Protein AF-A0A1V8M1Z9-F1 (afdb_monomer)

Secondary structure (DSSP, 8-state):
-HHHHHHHHHHHHHHHH-TTS---TTHHHHHHHHHHHHHHHHHHHHHHHHHHHHHHHHHHHHHHHHHHHHHHHHHHHHHHHHHHHHHHHHHHS--TT-GGGGSTTHHHHHHHHHHHHHHHHHHHHHHTT--

Foldseek 3Di:
DLVVLVVVLVVLVVVLVPPPDPDDPVVNVVSVVVSVVSVVVSVVVVVVVVVVVVVVVVVVVVVVVVVLLVVLVVVLVCVLVVVVVVLVVVVVDPDPDDPLVPDPCSVVVSVVVSVVSSVVSVVVCVVVPSD

Sequence (131 aa):
MRRYLTYQVQLFSELKDSTDYPIEKSLEHDIIDIYERLERASSLANLYSELATDLMDSYISLASHHLNNIMKILTVVTVIFVPLTFMAGIYGMNFEHMPELHYEYGYYFLISMMILLAVILLIIFRKVKWL

pLDDT: mean 81.27, std 12.89, range [52.06, 98.06]

Solvent-accessible surface area (backbone atoms only — not comparable to full-atom values): 7410 Å² total; per-residue (Å²): 110,59,70,61,39,51,53,52,40,51,53,48,50,50,59,70,69,53,84,85,62,95,69,55,83,72,56,57,55,56,52,51,55,51,46,56,49,43,46,51,52,36,52,51,45,47,50,52,53,50,52,54,48,53,50,50,54,50,50,53,49,52,51,51,52,52,49,53,51,53,51,43,55,53,47,54,52,47,67,49,48,51,62,50,48,50,52,52,49,61,72,66,47,93,64,94,82,51,82,57,73,77,40,97,55,37,69,60,51,50,53,51,50,50,52,50,51,47,52,52,51,52,53,50,41,50,71,70,61,74,91

Mean predicted aligned error: 10.89 Å

Organism: NCBI:txid1420851

Nearest PDB structures (foldseek):
  5jrw-assembly1_C  TM=7.826E-01  e=4.648E-06  Thermotoga maritima MSB8
  3jcf-assembly1_A  TM=8.022E-01  e=1.250E-05  Thermotoga maritima
  4ev6-assembly1_E  TM=8.153E-01  e=9.175E-06  Methanocaldococcus jannaschii DSM 2661

Radius of gyration: 36.09 Å; Cα contacts (8 Å, |Δi|>4): 31; chains: 1; bounding box: 74×28×97 Å

Structure (mmCIF, N/CA/C/O backbone):
data_AF-A0A1V8M1Z9-F1
#
_entry.id   AF-A0A1V8M1Z9-F1
#
loop_
_atom_site.group_PDB
_atom_site.id
_atom_site.type_symbol
_atom_site.label_atom_id
_atom_site.label_alt_id
_atom_site.label_comp_id
_atom_site.label_asym_id
_atom_site.label_entity_id
_atom_site.label_seq_id
_atom_site.pdbx_PDB_ins_code
_atom_site.Cartn_x
_atom_site.Cartn_y
_atom_site.Cartn_z
_atom_site.occupancy
_atom_site.B_iso_or_equiv
_atom_site.auth_seq_id
_atom_site.auth_comp_id
_atom_site.auth_asym_id
_atom_site.auth_atom_id
_atom_site.pdbx_PDB_model_num
ATOM 1 N N . MET A 1 1 ? -15.608 8.718 25.428 1.00 64.81 1 MET A N 1
ATOM 2 C CA . MET A 1 1 ? -16.908 8.109 25.792 1.00 64.81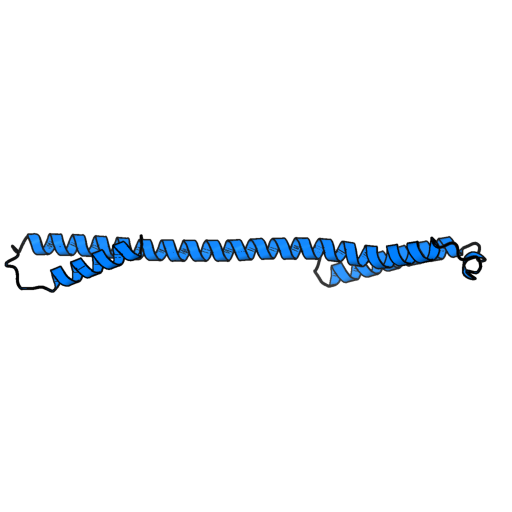 1 MET A CA 1
ATOM 3 C C . MET A 1 1 ? -16.732 6.838 26.619 1.00 64.81 1 MET A C 1
ATOM 5 O O . MET A 1 1 ? -17.128 6.867 27.773 1.00 64.81 1 MET A O 1
ATOM 9 N N . ARG A 1 2 ? -16.038 5.805 26.105 1.00 70.38 2 ARG A N 1
ATOM 10 C CA . ARG A 1 2 ? -15.673 4.565 26.829 1.00 70.38 2 ARG A CA 1
ATOM 11 C C . ARG A 1 2 ? -15.286 4.785 28.295 1.00 70.38 2 ARG A C 1
ATOM 13 O O . ARG A 1 2 ? -15.920 4.258 29.192 1.00 70.38 2 ARG A O 1
ATOM 20 N N . ARG A 1 3 ? -14.302 5.659 28.523 1.00 71.25 3 ARG A N 1
ATOM 21 C CA . ARG A 1 3 ? -13.757 5.949 29.855 1.00 71.25 3 ARG A CA 1
ATOM 22 C C . ARG A 1 3 ? -14.821 6.438 30.855 1.00 71.25 3 ARG A C 1
ATOM 24 O O . ARG A 1 3 ? -14.805 6.007 31.994 1.00 71.25 3 ARG A O 1
ATOM 31 N N . TYR A 1 4 ? -15.767 7.277 30.425 1.00 73.75 4 TYR A N 1
ATOM 32 C CA . TYR A 1 4 ? -16.848 7.786 31.283 1.00 73.75 4 TYR A CA 1
ATOM 33 C C . TYR A 1 4 ? -17.894 6.713 31.616 1.00 73.75 4 TYR A C 1
ATOM 35 O O . TYR A 1 4 ? -18.348 6.649 32.753 1.00 73.75 4 TYR A O 1
ATOM 43 N N . LEU A 1 5 ? -18.231 5.847 30.653 1.00 71.44 5 LEU A N 1
ATOM 44 C CA . LEU A 1 5 ? -19.146 4.719 30.866 1.00 71.44 5 LEU A CA 1
ATOM 45 C C . LEU A 1 5 ? -18.553 3.688 31.831 1.00 71.44 5 LEU A C 1
ATOM 47 O O . LEU A 1 5 ? -19.257 3.206 32.710 1.00 71.44 5 LEU A O 1
ATOM 51 N N . THR A 1 6 ? -17.250 3.410 31.731 1.00 75.81 6 THR A N 1
ATOM 52 C CA . THR A 1 6 ? -16.553 2.524 32.674 1.00 75.81 6 THR A CA 1
ATOM 53 C C . THR A 1 6 ? -16.635 3.052 34.106 1.00 75.81 6 THR A C 1
ATOM 55 O O . THR A 1 6 ? -16.977 2.291 35.003 1.00 75.81 6 THR A O 1
ATOM 58 N N . TYR A 1 7 ? -16.407 4.354 34.319 1.00 76.00 7 TYR A N 1
ATOM 59 C CA . TYR A 1 7 ? -16.544 4.957 35.650 1.00 76.00 7 TYR A CA 1
ATOM 60 C C . TYR A 1 7 ? -17.978 4.868 36.194 1.00 76.00 7 TYR A C 1
ATOM 62 O O . TYR A 1 7 ? -18.157 4.601 37.376 1.00 76.00 7 TYR A O 1
ATOM 70 N N . GLN A 1 8 ? -19.001 5.056 35.351 1.00 74.94 8 GLN A N 1
ATOM 71 C CA . GLN A 1 8 ? -20.402 4.948 35.780 1.00 74.94 8 GLN A CA 1
ATOM 72 C C . GLN A 1 8 ? -20.799 3.513 36.138 1.00 74.94 8 GLN A C 1
ATOM 74 O O . GLN A 1 8 ? -21.460 3.310 37.151 1.00 74.94 8 GLN A O 1
ATOM 79 N N . VAL A 1 9 ? -20.361 2.519 35.359 1.00 76.19 9 VAL A N 1
ATOM 80 C CA . VAL A 1 9 ? -20.574 1.099 35.685 1.00 76.19 9 VAL A CA 1
ATOM 81 C C . VAL A 1 9 ? -19.908 0.747 37.016 1.00 76.19 9 VAL A C 1
ATOM 83 O O . VAL A 1 9 ? -20.517 0.079 37.844 1.00 76.19 9 VAL A O 1
ATOM 86 N N . GLN A 1 10 ? -18.691 1.240 37.247 1.00 77.00 10 GLN A N 1
ATOM 87 C CA . GLN A 1 10 ? -17.929 0.957 38.462 1.00 77.00 10 GLN A CA 1
ATOM 88 C C . GLN A 1 10 ? -18.565 1.597 39.712 1.00 77.00 10 GLN A C 1
ATOM 90 O O . GLN A 1 10 ? -18.738 0.928 40.728 1.00 77.00 10 GLN A O 1
ATOM 95 N N . LEU A 1 11 ? -19.022 2.850 39.605 1.00 73.94 11 LEU A N 1
ATOM 96 C CA . LEU A 1 11 ? -19.755 3.541 40.672 1.00 73.94 11 LEU A CA 1
ATOM 97 C C . LEU A 1 11 ? -21.069 2.820 41.024 1.00 73.94 11 LEU A C 1
ATOM 99 O O . LEU A 1 11 ? -21.388 2.635 42.194 1.00 73.94 11 LEU A O 1
ATOM 103 N N . PHE A 1 12 ? -21.833 2.386 40.017 1.00 68.31 12 PHE A N 1
ATOM 104 C CA . PHE A 1 12 ? -23.080 1.654 40.253 1.00 68.31 12 PHE A CA 1
ATOM 105 C C . PHE A 1 12 ? -22.845 0.234 40.785 1.00 68.31 12 PHE A C 1
ATOM 107 O O . PHE A 1 12 ? -23.662 -0.240 41.571 1.00 68.31 12 PHE A O 1
ATOM 114 N N . SER A 1 13 ? -21.734 -0.429 40.430 1.00 70.25 13 SER A N 1
ATOM 115 C CA . SER A 1 13 ? -21.367 -1.698 41.076 1.00 70.25 13 SER A CA 1
ATOM 116 C C . SER A 1 13 ? -21.032 -1.517 42.555 1.00 70.25 13 SER A C 1
ATOM 118 O O . SER A 1 13 ? -21.465 -2.324 43.369 1.00 70.25 13 SER A O 1
ATOM 120 N N . GLU A 1 14 ? -20.342 -0.434 42.923 1.00 72.69 14 GLU A N 1
ATOM 121 C CA . GLU A 1 14 ? -20.045 -0.132 44.329 1.00 72.69 14 GLU A CA 1
ATOM 122 C C . GLU A 1 14 ? -21.316 0.199 45.123 1.00 72.69 14 GLU A C 1
ATOM 124 O O . GLU A 1 14 ? -21.462 -0.245 46.259 1.00 72.69 14 GLU A O 1
ATOM 129 N N . LEU A 1 15 ? -22.268 0.926 44.526 1.00 67.81 15 LEU A N 1
ATOM 130 C CA . LEU A 1 15 ? -23.563 1.224 45.152 1.00 67.81 15 LEU A CA 1
ATOM 131 C C . LEU A 1 15 ? -24.435 -0.024 45.335 1.00 67.81 15 LEU A C 1
ATOM 133 O O . LEU A 1 15 ? -25.149 -0.117 46.329 1.00 67.81 15 LEU A O 1
ATOM 137 N N . LYS A 1 16 ? -24.365 -0.980 44.403 1.00 66.06 16 LYS A N 1
ATOM 138 C CA . LYS A 1 16 ? -25.037 -2.281 44.516 1.00 66.06 16 LYS A CA 1
ATOM 139 C C . LYS A 1 16 ? -24.464 -3.127 45.661 1.00 66.06 16 LYS A C 1
ATOM 141 O O . LYS A 1 16 ? -25.234 -3.766 46.368 1.00 66.06 16 LYS A O 1
ATOM 146 N N . ASP A 1 17 ? -23.143 -3.134 45.842 1.00 67.75 17 ASP A N 1
ATOM 147 C CA . ASP A 1 17 ? -22.478 -3.928 46.889 1.00 67.75 17 ASP A CA 1
ATOM 148 C C . ASP A 1 17 ? -22.491 -3.248 48.276 1.00 67.75 17 ASP A C 1
ATOM 150 O O . ASP A 1 17 ? -22.300 -3.911 49.297 1.00 67.75 17 ASP A O 1
ATOM 154 N N . SER A 1 18 ? -22.741 -1.936 48.349 1.00 63.41 18 SER A N 1
ATOM 155 C CA . SER A 1 18 ? -22.785 -1.175 49.607 1.00 63.41 18 SER A CA 1
ATOM 156 C C . SER A 1 18 ? -24.116 -1.369 50.353 1.00 63.41 18 SER A C 1
ATOM 158 O O . SER A 1 18 ? -25.027 -0.548 50.273 1.00 63.41 18 SER A O 1
ATOM 160 N N . THR A 1 19 ? -24.216 -2.444 51.138 1.00 56.59 19 THR A N 1
ATOM 161 C CA . THR A 1 19 ? -25.367 -2.846 51.979 1.00 56.59 19 THR A CA 1
ATOM 162 C C . THR A 1 19 ? -25.626 -1.976 53.231 1.00 56.59 19 THR A C 1
ATOM 164 O O . THR A 1 19 ? -26.117 -2.492 54.232 1.00 56.59 19 THR A O 1
ATOM 167 N N . ASP A 1 20 ? -25.280 -0.683 53.235 1.00 58.41 20 ASP A N 1
ATOM 168 C CA . ASP A 1 20 ? -25.390 0.186 54.435 1.00 58.41 20 ASP A CA 1
ATOM 169 C C . ASP A 1 20 ? -26.615 1.126 54.419 1.00 58.41 20 ASP A C 1
ATOM 171 O O . ASP A 1 20 ? -26.932 1.780 55.411 1.00 58.41 20 ASP A O 1
ATOM 175 N N . TYR A 1 21 ? -27.359 1.169 53.308 1.00 59.31 21 TYR A N 1
ATOM 176 C CA . TYR A 1 21 ? -28.587 1.958 53.190 1.00 59.31 21 TYR A CA 1
ATOM 177 C C . TYR A 1 21 ? -29.828 1.056 53.263 1.00 59.31 21 TYR A C 1
ATOM 179 O O . TYR A 1 21 ? -29.875 0.035 52.575 1.00 59.31 21 TYR A O 1
ATOM 187 N N . PRO A 1 22 ? -30.867 1.413 54.047 1.00 60.62 22 PRO A N 1
ATOM 188 C CA . PRO A 1 22 ? -32.140 0.699 54.046 1.00 60.62 22 PRO A CA 1
ATOM 189 C C . PRO A 1 22 ? -32.891 1.021 52.747 1.00 60.62 22 PRO A C 1
ATOM 191 O O . PRO A 1 22 ? -33.767 1.883 52.708 1.00 60.62 22 PRO A O 1
ATOM 194 N N . ILE A 1 23 ? -32.490 0.370 51.656 1.00 62.44 23 ILE A N 1
ATOM 195 C CA . ILE A 1 23 ? -33.135 0.493 50.352 1.00 62.44 23 ILE A CA 1
ATOM 196 C C . ILE A 1 23 ? -34.447 -0.294 50.404 1.00 62.44 23 ILE A C 1
ATOM 198 O O . ILE A 1 23 ? -34.48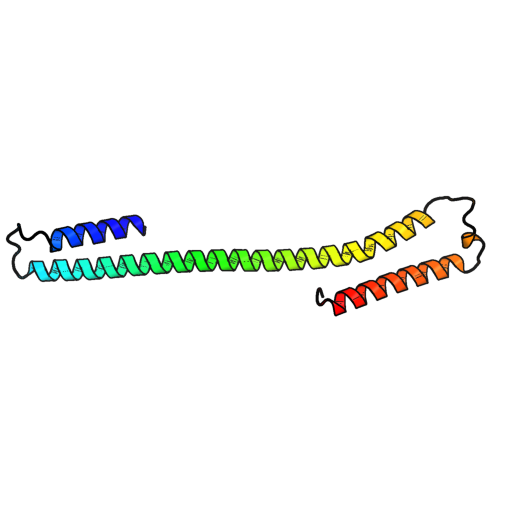4 -1.465 50.782 1.00 62.44 23 ILE A O 1
ATOM 202 N N . GLU A 1 24 ? -35.549 0.368 50.058 1.00 66.44 24 GLU A N 1
ATOM 203 C CA . GLU A 1 24 ? -36.849 -0.279 49.918 1.00 66.44 24 GLU A CA 1
ATOM 204 C C . GLU A 1 24 ? -36.750 -1.388 48.860 1.00 66.44 24 GLU A C 1
ATOM 206 O O . GLU A 1 24 ? -36.173 -1.184 47.795 1.00 66.44 24 GLU A O 1
ATOM 211 N N . LYS A 1 25 ? -37.309 -2.571 49.136 1.00 66.88 25 LYS A N 1
ATOM 212 C CA . LYS A 1 25 ? -37.168 -3.778 48.293 1.00 66.88 25 LYS A CA 1
ATOM 213 C C . LYS A 1 25 ? -37.610 -3.577 46.828 1.00 66.88 25 LYS A C 1
ATOM 215 O O . LYS A 1 25 ? -37.275 -4.384 45.968 1.00 66.88 25 LYS A O 1
ATOM 220 N N . SER A 1 26 ? -38.382 -2.524 46.554 1.00 68.44 26 SER A N 1
ATOM 221 C CA . SER A 1 26 ? -38.768 -2.068 45.214 1.00 68.44 26 SER A CA 1
ATOM 222 C C . SER A 1 26 ? -37.628 -1.369 44.458 1.00 68.44 26 SER A C 1
ATOM 224 O O . SER A 1 26 ? -37.466 -1.619 43.269 1.00 68.44 26 SER A O 1
ATOM 226 N N . LEU A 1 27 ? -36.810 -0.549 45.130 1.00 74.69 27 LEU A N 1
ATOM 227 C CA . LEU A 1 27 ? -35.711 0.214 44.523 1.00 74.69 27 LEU A CA 1
ATOM 228 C C . LEU A 1 27 ? -34.514 -0.667 44.132 1.00 74.69 27 LEU A C 1
ATOM 230 O O . LEU A 1 27 ? -33.761 -0.317 43.227 1.00 74.69 27 LEU A O 1
ATOM 234 N N . GLU A 1 28 ? -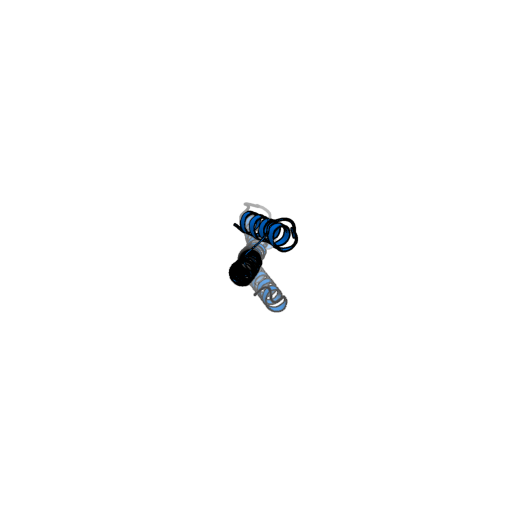34.323 -1.798 44.815 1.00 74.62 28 GLU A N 1
ATOM 235 C CA . GLU A 1 28 ? -33.233 -2.742 44.533 1.00 74.62 28 GLU A CA 1
ATOM 236 C C . GLU A 1 28 ? -33.311 -3.270 43.090 1.00 74.62 28 GLU A C 1
ATOM 238 O O . GLU A 1 28 ? -32.298 -3.354 42.396 1.00 74.62 28 GLU A O 1
ATOM 243 N N . HIS A 1 29 ? -34.526 -3.547 42.607 1.00 79.88 29 HIS A N 1
ATOM 244 C CA . HIS A 1 29 ? -34.754 -4.030 41.246 1.00 79.88 29 HIS A CA 1
ATOM 245 C C . HIS A 1 29 ? -34.439 -2.957 40.193 1.00 79.88 29 HIS A C 1
ATOM 247 O O . HIS A 1 29 ? -33.744 -3.237 39.219 1.00 79.88 29 HIS A O 1
ATOM 253 N N . ASP A 1 30 ? -34.861 -1.710 40.429 1.00 81.38 30 ASP A N 1
ATOM 254 C CA . ASP A 1 30 ? -34.598 -0.589 39.519 1.00 81.38 30 ASP A CA 1
ATOM 255 C C . ASP A 1 30 ? -33.092 -0.285 39.393 1.00 81.38 30 ASP A C 1
ATOM 257 O O . ASP A 1 30 ? -32.598 0.025 38.305 1.00 81.38 30 ASP A O 1
ATOM 261 N N . ILE A 1 31 ? -32.334 -0.402 40.492 1.00 80.19 31 ILE A N 1
ATOM 262 C CA . ILE A 1 31 ? -30.874 -0.210 40.494 1.00 80.19 31 ILE A CA 1
ATOM 263 C C . ILE A 1 31 ? -30.178 -1.299 39.668 1.00 80.19 31 ILE A C 1
ATOM 265 O O . ILE A 1 31 ? -29.275 -0.986 38.886 1.00 80.19 31 ILE A O 1
ATOM 269 N N . ILE A 1 32 ? -30.604 -2.559 39.808 1.00 82.25 32 ILE A N 1
ATOM 270 C CA . ILE A 1 32 ? -30.068 -3.683 39.026 1.00 82.25 32 ILE A CA 1
ATOM 271 C C . ILE A 1 32 ? -30.355 -3.477 37.534 1.00 82.25 32 ILE A C 1
ATOM 273 O O . ILE A 1 32 ? -29.437 -3.571 36.718 1.00 82.25 32 ILE A O 1
ATOM 277 N N . ASP A 1 33 ? -31.582 -3.100 37.176 1.00 86.62 33 ASP A N 1
ATOM 278 C CA . ASP A 1 33 ? -31.973 -2.833 35.789 1.00 86.62 33 ASP A CA 1
ATOM 279 C C . ASP A 1 33 ? -31.145 -1.708 35.148 1.00 86.62 33 ASP A C 1
ATOM 281 O O . ASP A 1 33 ? -30.728 -1.799 33.985 1.00 86.62 33 ASP A O 1
ATOM 285 N N . ILE A 1 34 ? -30.894 -0.625 35.890 1.00 85.38 34 ILE A N 1
ATOM 286 C CA . ILE A 1 34 ? -30.053 0.487 35.428 1.00 85.38 34 ILE A CA 1
ATOM 287 C C . ILE A 1 34 ? -28.604 0.025 35.265 1.00 85.38 34 ILE A C 1
ATOM 289 O O . ILE A 1 34 ? -27.985 0.334 34.244 1.00 85.38 34 ILE A O 1
ATOM 293 N N . TYR A 1 35 ? -28.077 -0.742 36.221 1.00 84.94 35 TYR A N 1
ATOM 294 C CA . TYR A 1 35 ? -26.733 -1.305 36.140 1.00 84.94 35 TYR A CA 1
ATOM 295 C C . TYR A 1 35 ? -26.562 -2.183 34.892 1.00 84.94 35 TYR A C 1
ATOM 297 O O . TYR A 1 35 ? -25.641 -1.949 34.110 1.00 84.94 35 TYR A O 1
ATOM 305 N N . GLU A 1 36 ? -27.487 -3.109 34.624 1.00 86.56 36 GLU A N 1
ATOM 306 C CA . GLU A 1 36 ? -27.438 -3.969 33.433 1.00 86.56 36 GLU A CA 1
ATOM 307 C C . GLU A 1 36 ? -27.521 -3.172 32.122 1.00 86.56 36 GLU A C 1
ATOM 309 O O . GLU A 1 36 ? -26.939 -3.543 31.096 1.00 86.56 36 GLU A O 1
ATOM 314 N N . ARG A 1 37 ? -28.275 -2.066 32.101 1.00 88.12 37 ARG A N 1
ATOM 315 C CA . ARG A 1 37 ? -28.333 -1.171 30.932 1.00 88.12 37 ARG A CA 1
ATOM 316 C C . ARG A 1 37 ? -27.018 -0.417 30.742 1.00 88.12 37 ARG A C 1
ATOM 318 O O . ARG A 1 37 ? -26.557 -0.304 29.605 1.00 88.12 37 ARG A O 1
ATOM 325 N N . LEU A 1 38 ? -26.412 0.073 31.824 1.00 87.00 38 LEU A N 1
ATOM 326 C CA . LEU A 1 38 ? -25.115 0.754 31.794 1.00 87.00 38 LEU A CA 1
ATOM 327 C C . LEU A 1 38 ? -23.994 -0.195 31.360 1.00 87.00 38 LEU A C 1
ATOM 329 O O . LEU A 1 38 ? -23.167 0.179 30.527 1.00 87.00 38 LEU A O 1
ATOM 333 N N . GLU A 1 39 ? -23.996 -1.429 31.860 1.00 86.94 39 GLU A N 1
ATOM 334 C CA . GLU A 1 39 ? -23.041 -2.464 31.472 1.00 86.94 39 GLU A CA 1
ATOM 335 C C . GLU A 1 39 ? -23.151 -2.778 29.974 1.00 86.94 39 GLU A C 1
ATOM 337 O O . GLU A 1 39 ? -22.155 -2.706 29.246 1.00 86.94 39 GLU A O 1
ATOM 342 N N . ARG A 1 40 ? -24.371 -3.023 29.474 1.00 90.50 40 ARG A N 1
ATOM 343 C CA . ARG A 1 40 ? -24.615 -3.246 28.040 1.00 90.50 40 ARG A CA 1
ATOM 344 C C . ARG A 1 40 ? -24.169 -2.063 27.185 1.00 90.50 40 ARG A C 1
ATOM 346 O O . ARG A 1 40 ? -23.523 -2.265 26.158 1.00 90.50 40 ARG A O 1
ATOM 353 N N . ALA A 1 41 ? -24.471 -0.834 27.600 1.00 89.56 41 ALA A N 1
ATOM 354 C CA . ALA A 1 41 ? -24.052 0.368 26.881 1.00 89.56 41 ALA A CA 1
ATOM 355 C C . ALA A 1 41 ? -22.521 0.524 26.854 1.00 89.56 41 ALA A C 1
ATOM 357 O O . ALA A 1 41 ? -21.953 0.867 25.816 1.00 89.56 41 ALA A O 1
ATOM 358 N N . SER A 1 42 ? -21.847 0.235 27.970 1.00 89.06 42 SER A N 1
ATOM 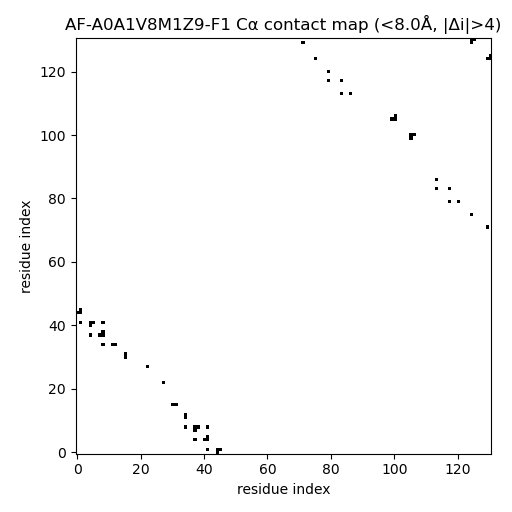359 C CA . SER A 1 42 ? -20.384 0.236 28.070 1.00 89.06 42 SER A CA 1
ATOM 360 C C . SER A 1 42 ? -19.756 -0.813 27.146 1.00 89.06 42 SER A C 1
ATOM 362 O O . SER A 1 42 ? -18.839 -0.499 26.384 1.00 89.06 42 SER A O 1
ATOM 364 N N . SER A 1 43 ? -20.304 -2.031 27.137 1.00 89.88 43 SER A N 1
ATOM 365 C CA . SER A 1 43 ? -19.872 -3.114 26.249 1.00 89.88 43 SER A CA 1
ATOM 366 C C . SER A 1 43 ? -20.035 -2.747 24.769 1.00 89.88 43 SER A C 1
ATOM 368 O O . SER A 1 43 ? -19.084 -2.851 23.994 1.00 89.88 43 SER A O 1
ATOM 370 N N . LEU A 1 44 ? -21.189 -2.195 24.379 1.00 93.19 44 LEU A N 1
ATOM 371 C CA . LEU A 1 44 ? -21.415 -1.709 23.013 1.00 93.19 44 LEU A CA 1
ATOM 372 C C . LEU A 1 44 ? -20.447 -0.582 22.632 1.00 93.19 44 LEU A C 1
ATOM 374 O O . LEU A 1 44 ? -19.922 -0.568 21.521 1.00 93.19 44 LEU A O 1
ATOM 378 N N . ALA A 1 45 ? -20.166 0.350 23.545 1.00 91.12 45 ALA A N 1
ATOM 379 C CA . ALA A 1 45 ? -19.200 1.417 23.299 1.00 91.12 45 ALA A CA 1
ATOM 380 C C . ALA A 1 45 ? -17.770 0.881 23.097 1.00 91.12 45 ALA A C 1
ATOM 382 O O . ALA A 1 45 ? -17.015 1.436 22.291 1.00 91.12 45 ALA A O 1
ATOM 383 N N . ASN A 1 46 ? -17.397 -0.190 23.805 1.00 90.31 46 ASN A N 1
ATOM 384 C CA . ASN A 1 46 ? -16.125 -0.883 23.599 1.00 90.31 46 ASN A CA 1
ATOM 385 C C . ASN A 1 46 ? -16.069 -1.526 22.217 1.00 90.31 46 ASN A C 1
ATOM 387 O O . ASN A 1 46 ? -15.136 -1.238 21.472 1.00 90.31 46 ASN A O 1
ATOM 391 N N . LEU A 1 47 ? -17.102 -2.293 21.861 1.00 94.38 47 LEU A N 1
ATOM 392 C CA . LEU A 1 47 ? -17.220 -2.954 20.563 1.00 94.38 47 LEU A CA 1
ATOM 393 C C . LEU A 1 47 ? -17.128 -1.946 19.413 1.00 94.38 47 LEU A C 1
ATOM 395 O O . LEU A 1 47 ? -16.359 -2.143 18.481 1.00 94.38 47 LEU A O 1
ATOM 399 N N . TYR A 1 48 ? -17.845 -0.821 19.483 1.00 94.38 48 TYR A N 1
ATOM 400 C CA . TYR A 1 48 ? -17.747 0.210 18.445 1.00 94.38 48 TYR A CA 1
ATOM 401 C C . TYR A 1 48 ? -16.358 0.847 18.360 1.00 94.38 48 TYR A C 1
ATOM 403 O O . TYR A 1 48 ? -15.921 1.201 17.269 1.00 94.38 48 TYR A O 1
ATOM 411 N N . SER A 1 49 ? -15.662 1.002 19.489 1.00 94.31 49 SER A N 1
ATOM 412 C CA . SER A 1 49 ? -14.292 1.529 19.488 1.00 94.31 49 SER A CA 1
ATOM 413 C C . SER A 1 49 ? -13.316 0.548 18.832 1.00 94.31 49 SER A C 1
ATOM 415 O O . SER A 1 49 ? -12.417 0.974 18.111 1.00 94.31 49 SER A O 1
ATOM 417 N N . GLU A 1 50 ? -13.498 -0.750 19.077 1.00 96.06 50 GLU A N 1
ATOM 418 C CA . GLU A 1 50 ? -12.722 -1.826 18.457 1.00 96.06 50 GLU A CA 1
ATOM 419 C C . GLU A 1 50 ? -12.983 -1.876 16.949 1.00 96.06 50 GLU A C 1
ATOM 421 O O . GLU A 1 50 ? -12.052 -1.687 16.175 1.00 96.06 50 GLU A O 1
ATOM 426 N N . LEU A 1 51 ? -14.251 -1.918 16.526 1.00 97.44 51 LEU A N 1
ATOM 427 C CA . LEU A 1 51 ? -14.620 -1.866 15.108 1.00 97.44 51 LEU A CA 1
ATOM 428 C C . LEU A 1 51 ? -14.089 -0.616 14.397 1.00 97.44 51 LEU A C 1
ATOM 430 O O . LEU A 1 51 ? -13.656 -0.691 13.251 1.00 97.44 51 LEU A O 1
ATOM 434 N N . ALA A 1 52 ? -14.122 0.550 15.047 1.00 95.88 52 ALA A N 1
ATOM 435 C CA . ALA A 1 52 ? -13.570 1.773 14.466 1.00 95.88 52 ALA A CA 1
ATOM 436 C C . ALA A 1 52 ? -12.048 1.685 14.273 1.00 95.88 52 ALA A C 1
ATOM 438 O O . ALA A 1 52 ? -11.525 2.211 13.290 1.00 95.88 52 ALA A O 1
ATOM 439 N N . THR A 1 53 ? -11.352 1.016 15.194 1.00 96.56 53 THR A N 1
ATOM 440 C CA . THR A 1 53 ? -9.908 0.772 15.096 1.00 96.56 53 THR A CA 1
ATOM 441 C C . THR A 1 53 ? -9.620 -0.206 13.960 1.00 96.56 53 THR A C 1
ATOM 443 O O . THR A 1 53 ? -8.833 0.118 13.077 1.00 96.56 53 THR A O 1
ATOM 446 N N . ASP A 1 54 ? -10.354 -1.318 13.890 1.00 97.69 54 ASP A N 1
ATOM 447 C CA . ASP A 1 54 ? -10.225 -2.311 12.819 1.00 97.69 54 ASP A CA 1
ATOM 448 C C . ASP A 1 54 ? -10.481 -1.703 11.433 1.00 97.69 54 ASP A C 1
ATOM 450 O O . ASP A 1 54 ? -9.762 -1.978 10.470 1.00 97.69 54 ASP A O 1
ATOM 454 N N . LEU A 1 55 ? -11.492 -0.836 11.315 1.00 97.62 55 LEU A N 1
ATOM 455 C CA . LEU A 1 55 ? -11.786 -0.115 10.076 1.00 97.62 55 LEU A CA 1
ATOM 456 C C . LEU A 1 55 ? -10.661 0.846 9.693 1.00 97.62 55 LEU A C 1
ATOM 458 O O . LEU A 1 55 ? -10.322 0.938 8.512 1.00 97.62 55 LEU A O 1
ATOM 462 N N . MET A 1 56 ? -10.080 1.555 10.663 1.00 98.06 56 MET A N 1
ATOM 463 C CA . MET A 1 56 ? -8.939 2.435 10.416 1.00 98.06 56 MET A CA 1
ATOM 464 C C . MET A 1 56 ? -7.725 1.630 9.942 1.00 98.06 56 MET A C 1
ATOM 466 O O . MET A 1 56 ? -7.115 1.982 8.932 1.00 98.06 56 MET A O 1
ATOM 470 N N . ASP A 1 57 ? -7.410 0.525 10.613 1.00 97.56 57 ASP A N 1
ATOM 471 C CA . ASP A 1 57 ? -6.288 -0.342 10.253 1.00 97.56 57 ASP A CA 1
ATOM 472 C C . ASP A 1 57 ? -6.492 -0.966 8.866 1.00 97.56 57 ASP A C 1
ATOM 474 O O . ASP A 1 57 ? -5.578 -0.983 8.034 1.00 97.56 57 ASP A O 1
ATOM 478 N N . SER A 1 58 ? -7.719 -1.394 8.558 1.00 97.44 58 SER A N 1
ATOM 479 C CA . SER A 1 58 ? -8.099 -1.875 7.229 1.00 97.44 58 SER A CA 1
ATOM 480 C C . SER A 1 58 ? -7.955 -0.783 6.164 1.00 97.44 58 SER A C 1
ATOM 482 O O . SER A 1 58 ? -7.388 -1.025 5.096 1.00 97.44 58 SER A O 1
ATOM 484 N N . TYR A 1 59 ? -8.388 0.445 6.459 1.00 97.75 59 TYR A N 1
ATOM 485 C CA . TYR A 1 59 ? -8.235 1.583 5.556 1.00 97.75 59 TYR A CA 1
ATOM 486 C C . TYR A 1 59 ? -6.761 1.908 5.282 1.00 97.75 59 TYR A C 1
ATOM 488 O O . TYR A 1 59 ? -6.376 2.087 4.126 1.00 97.75 59 TYR A O 1
ATOM 496 N N . ILE A 1 60 ? -5.913 1.930 6.315 1.00 97.69 60 ILE A N 1
ATOM 497 C CA . ILE A 1 60 ? -4.465 2.147 6.173 1.00 97.69 60 ILE A CA 1
ATOM 498 C C . ILE A 1 60 ? -3.831 1.030 5.337 1.00 97.69 60 ILE A C 1
ATOM 500 O O . ILE A 1 60 ? -2.984 1.301 4.478 1.00 97.69 60 ILE A O 1
ATOM 504 N N . SER A 1 61 ? -4.250 -0.218 5.551 1.00 97.19 61 SER A N 1
ATOM 505 C CA . SER A 1 61 ? -3.799 -1.363 4.759 1.00 97.19 61 SER A CA 1
ATOM 506 C C . SER A 1 61 ? -4.170 -1.200 3.284 1.00 97.19 61 SER A C 1
ATOM 508 O O . SER A 1 61 ? -3.301 -1.290 2.415 1.00 97.19 61 SER A O 1
ATOM 510 N N . LEU A 1 62 ? -5.428 -0.861 2.983 1.00 97.12 62 LEU A N 1
ATOM 511 C CA . LEU A 1 62 ? -5.891 -0.597 1.619 1.00 97.12 62 LEU A CA 1
ATOM 512 C C . LEU A 1 62 ? -5.135 0.568 0.973 1.00 97.12 62 LEU A C 1
ATOM 514 O O . LEU A 1 62 ? -4.659 0.440 -0.154 1.00 97.12 62 LEU A O 1
ATOM 518 N N . ALA A 1 63 ? -4.958 1.681 1.687 1.00 96.44 63 ALA A N 1
ATOM 519 C CA . ALA A 1 63 ? -4.184 2.823 1.207 1.00 96.44 63 ALA A CA 1
ATOM 520 C C . ALA A 1 63 ? -2.733 2.425 0.883 1.00 96.44 63 ALA A C 1
ATOM 522 O O . ALA A 1 63 ? -2.202 2.791 -0.166 1.00 96.44 63 ALA A O 1
ATOM 523 N N . SER A 1 64 ? -2.116 1.606 1.737 1.00 96.12 64 SER A N 1
ATOM 524 C CA . SER A 1 64 ? -0.769 1.065 1.525 1.00 96.12 64 SER A CA 1
ATOM 525 C C . SER A 1 64 ? -0.711 0.115 0.324 1.00 96.12 64 SER A C 1
ATOM 527 O O . SER A 1 64 ? 0.237 0.163 -0.460 1.00 96.12 64 SER A O 1
ATOM 529 N N . HIS A 1 65 ? -1.741 -0.710 0.113 1.00 94.81 65 HIS A N 1
ATOM 530 C CA . HIS A 1 65 ? -1.875 -1.542 -1.084 1.00 94.81 65 HIS A CA 1
ATOM 531 C C . HIS A 1 65 ? -1.992 -0.700 -2.359 1.00 94.81 65 HIS A C 1
ATOM 533 O O . HIS A 1 65 ? -1.319 -0.994 -3.351 1.00 94.81 65 H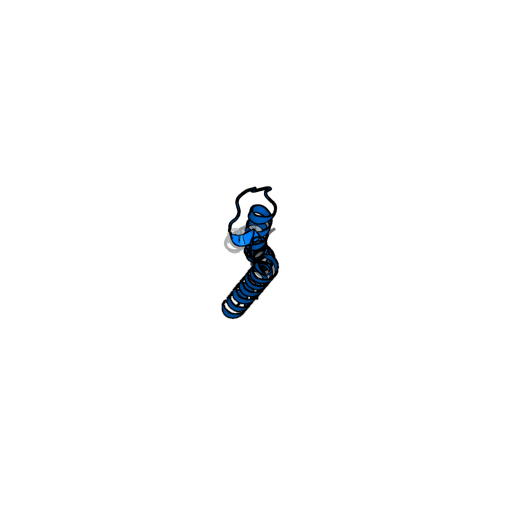IS A O 1
ATOM 539 N N . HIS A 1 66 ? -2.791 0.368 -2.333 1.00 93.62 66 HIS A N 1
ATOM 540 C CA . HIS A 1 66 ? -2.901 1.309 -3.446 1.00 93.62 66 HIS A CA 1
ATOM 541 C C . HIS A 1 66 ? -1.566 2.003 -3.735 1.00 93.62 66 HIS A C 1
ATOM 543 O O . HIS A 1 66 ? -1.136 2.020 -4.888 1.00 93.62 66 HIS A O 1
ATOM 549 N N . LEU A 1 67 ? -0.868 2.496 -2.707 1.00 94.62 67 LEU A N 1
ATOM 550 C CA . LEU A 1 67 ? 0.462 3.092 -2.852 1.00 94.62 67 LEU A CA 1
ATOM 551 C C . LEU A 1 67 ? 1.473 2.101 -3.430 1.00 94.62 67 LEU A C 1
ATOM 553 O O . LEU A 1 67 ? 2.182 2.440 -4.374 1.00 94.62 67 LEU A O 1
ATOM 557 N N . ASN A 1 68 ? 1.497 0.860 -2.941 1.00 92.88 68 ASN A N 1
ATOM 558 C CA . ASN A 1 68 ? 2.368 -0.178 -3.488 1.00 92.88 68 ASN A CA 1
ATOM 559 C C . ASN A 1 68 ? 2.084 -0.439 -4.971 1.00 92.88 68 ASN A C 1
ATOM 561 O O . ASN A 1 68 ? 3.018 -0.626 -5.747 1.00 92.88 68 ASN A O 1
ATOM 565 N N . ASN A 1 69 ? 0.820 -0.422 -5.394 1.00 91.25 69 ASN A N 1
ATOM 566 C CA . ASN A 1 69 ? 0.470 -0.580 -6.805 1.00 91.25 69 ASN A CA 1
ATOM 567 C C . ASN A 1 69 ? 0.901 0.627 -7.650 1.00 91.25 69 ASN A C 1
ATOM 569 O O . ASN A 1 69 ? 1.456 0.438 -8.731 1.00 91.25 69 ASN A O 1
ATOM 573 N N . ILE A 1 70 ? 0.726 1.853 -7.150 1.00 92.56 70 ILE A N 1
ATOM 574 C CA . ILE A 1 70 ? 1.210 3.067 -7.828 1.00 92.56 70 ILE A CA 1
ATOM 575 C C . ILE A 1 70 ? 2.739 3.022 -7.979 1.00 92.56 70 ILE A C 1
ATOM 577 O O . ILE A 1 70 ? 3.261 3.236 -9.073 1.00 92.56 70 ILE A O 1
ATOM 581 N N . MET A 1 71 ? 3.461 2.673 -6.910 1.00 92.19 71 MET A N 1
ATOM 582 C CA . MET A 1 71 ? 4.923 2.555 -6.915 1.00 92.19 71 MET A CA 1
ATOM 583 C C . MET A 1 71 ? 5.418 1.471 -7.872 1.00 92.19 71 MET A C 1
ATOM 585 O O . MET A 1 71 ? 6.424 1.678 -8.551 1.00 92.19 71 MET A O 1
ATOM 589 N N . LYS A 1 72 ? 4.712 0.337 -7.978 1.00 89.12 72 LYS A N 1
ATOM 590 C CA . LYS A 1 72 ? 5.015 -0.695 -8.980 1.00 89.12 72 LYS A CA 1
ATOM 591 C C . LYS A 1 72 ? 4.914 -0.138 -10.395 1.00 89.12 72 LYS A C 1
ATOM 593 O O . LYS A 1 72 ? 5.857 -0.307 -11.160 1.00 89.12 72 LYS A O 1
ATOM 598 N N . ILE A 1 73 ? 3.821 0.554 -10.730 1.00 89.75 73 ILE A N 1
ATOM 599 C CA . ILE A 1 73 ? 3.629 1.135 -12.069 1.00 89.75 73 ILE A CA 1
ATOM 600 C C . ILE A 1 73 ? 4.749 2.133 -12.377 1.00 89.75 73 ILE A C 1
ATOM 602 O O . ILE A 1 73 ? 5.382 2.033 -13.427 1.00 89.75 73 ILE A O 1
ATOM 606 N N . LEU A 1 74 ? 5.044 3.044 -11.446 1.00 91.00 74 LEU A N 1
ATOM 607 C CA . LEU A 1 74 ? 6.117 4.022 -11.618 1.00 91.00 74 LEU A CA 1
ATOM 608 C C . LEU A 1 74 ? 7.477 3.338 -11.815 1.00 91.00 74 LEU A C 1
ATOM 610 O O . LEU A 1 74 ? 8.209 3.686 -12.734 1.00 91.00 74 LEU A O 1
ATOM 614 N N . THR A 1 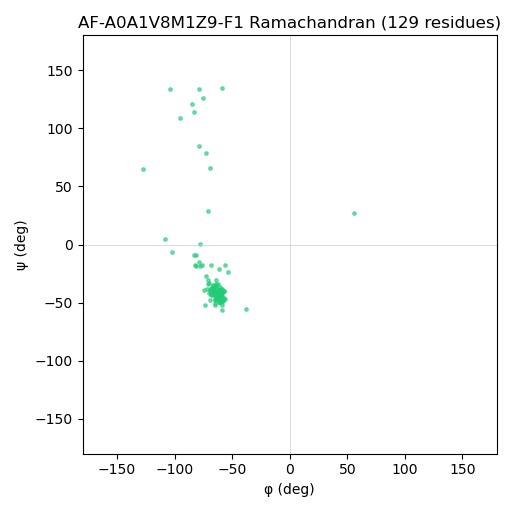75 ? 7.782 2.318 -11.010 1.00 91.25 75 THR A N 1
ATOM 615 C CA . THR A 1 75 ? 9.041 1.563 -11.101 1.00 91.25 75 THR A CA 1
ATOM 616 C C . THR A 1 75 ? 9.177 0.855 -12.444 1.00 91.25 75 THR A C 1
ATOM 618 O O . THR A 1 75 ? 10.242 0.915 -13.049 1.00 91.25 75 THR A O 1
ATOM 621 N N . VAL A 1 76 ? 8.112 0.215 -12.940 1.00 89.06 76 VAL A N 1
ATOM 622 C CA . VAL A 1 76 ? 8.119 -0.448 -14.254 1.00 89.06 76 VAL A CA 1
ATOM 623 C C . VAL A 1 76 ? 8.447 0.560 -15.351 1.00 89.06 76 VAL A C 1
ATOM 625 O O . VAL A 1 76 ? 9.330 0.309 -16.171 1.00 89.06 76 VAL A O 1
ATOM 628 N N . VAL A 1 77 ? 7.779 1.718 -15.339 1.00 89.94 77 VAL A N 1
ATOM 629 C CA . VAL A 1 77 ? 8.047 2.800 -16.292 1.00 89.94 77 VAL A CA 1
ATOM 630 C C . VAL A 1 77 ? 9.510 3.239 -16.174 1.00 89.94 77 VAL A C 1
ATOM 632 O O . VAL A 1 77 ? 10.237 3.204 -17.162 1.00 89.94 77 VAL A O 1
ATOM 635 N N . THR A 1 78 ? 9.997 3.561 -14.977 1.00 93.12 78 THR A N 1
ATOM 636 C CA . THR A 1 78 ? 11.385 3.997 -14.768 1.00 93.12 78 THR A CA 1
ATOM 637 C C . THR A 1 78 ? 12.413 2.963 -15.233 1.00 93.12 78 THR A C 1
ATOM 639 O O . THR A 1 78 ? 13.347 3.322 -15.943 1.00 93.12 78 THR A O 1
ATOM 642 N N . VAL A 1 79 ? 12.249 1.683 -14.891 1.00 91.44 79 VAL A N 1
ATOM 643 C CA . VAL A 1 79 ? 13.200 0.617 -15.257 1.00 91.44 79 VAL A CA 1
ATOM 644 C C . VAL A 1 79 ? 13.276 0.414 -16.770 1.00 91.44 79 VAL A C 1
ATOM 646 O O . VAL A 1 79 ? 14.341 0.074 -17.276 1.00 91.44 79 VAL A O 1
ATOM 649 N N . ILE A 1 80 ? 12.186 0.655 -17.504 1.00 89.81 80 ILE A N 1
ATOM 650 C CA . ILE A 1 80 ? 12.207 0.655 -18.971 1.00 89.81 80 ILE A CA 1
ATOM 651 C C . ILE A 1 80 ? 12.906 1.922 -19.476 1.00 89.81 80 ILE A C 1
ATOM 653 O O . ILE A 1 80 ? 13.848 1.842 -20.257 1.00 89.81 80 ILE A O 1
ATOM 657 N N . PHE A 1 81 ? 12.497 3.104 -19.016 1.00 89.88 81 PHE A N 1
ATOM 658 C CA . PHE A 1 81 ? 12.992 4.365 -19.572 1.00 89.88 81 PHE A CA 1
ATOM 659 C C . PHE A 1 81 ? 14.457 4.669 -19.242 1.00 89.88 81 PHE A C 1
ATOM 661 O O . PHE A 1 81 ? 15.132 5.260 -20.078 1.00 89.88 81 PHE A O 1
ATOM 668 N N . VAL A 1 82 ? 14.983 4.277 -18.079 1.00 92.69 82 VAL A N 1
ATOM 669 C CA . VAL A 1 82 ? 16.370 4.575 -17.669 1.00 92.69 82 VAL A CA 1
ATOM 670 C C . VAL A 1 82 ? 17.421 4.021 -18.647 1.00 92.69 82 VAL A C 1
ATOM 672 O O . VAL A 1 82 ? 18.202 4.823 -19.160 1.00 92.69 82 VAL A O 1
ATOM 675 N N . PRO A 1 83 ? 17.465 2.713 -18.973 1.00 88.94 83 PRO A N 1
ATOM 676 C CA . PRO A 1 83 ? 18.437 2.180 -19.927 1.00 88.94 83 PRO A CA 1
ATOM 677 C C . PRO A 1 83 ? 18.205 2.698 -21.351 1.00 88.94 83 PRO A C 1
ATOM 679 O O . PRO A 1 83 ? 19.177 2.970 -22.055 1.00 88.94 83 PRO A O 1
ATOM 682 N N . LEU A 1 84 ? 16.946 2.896 -21.771 1.00 89.06 84 LEU A N 1
ATOM 683 C CA . LEU A 1 84 ? 16.649 3.488 -23.080 1.00 89.06 84 LEU A CA 1
ATOM 684 C C . LEU A 1 84 ? 17.162 4.932 -23.174 1.00 89.06 84 LEU A C 1
ATOM 686 O O . LEU A 1 84 ? 17.791 5.297 -24.163 1.00 89.06 84 LEU A O 1
ATOM 690 N N . THR A 1 85 ? 16.936 5.742 -22.139 1.00 89.25 85 THR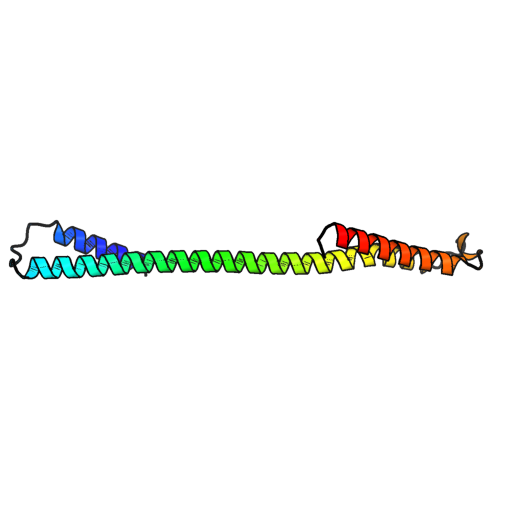 A N 1
ATOM 691 C CA . THR A 1 85 ? 17.389 7.141 -22.089 1.00 89.25 85 THR A CA 1
ATOM 692 C C . THR A 1 85 ? 18.905 7.219 -21.998 1.00 89.25 85 THR A C 1
ATOM 694 O O . THR A 1 85 ? 19.508 8.069 -22.639 1.00 89.25 85 THR A O 1
ATOM 697 N N . PHE A 1 86 ? 19.539 6.314 -21.251 1.00 88.19 86 PHE A N 1
ATOM 698 C CA . PHE A 1 86 ? 20.994 6.217 -21.186 1.00 88.19 86 PHE A CA 1
ATOM 699 C C . PHE A 1 86 ? 21.604 5.904 -22.558 1.00 88.19 86 PHE A C 1
ATOM 701 O O . PHE A 1 86 ? 22.540 6.579 -22.980 1.00 88.19 86 PHE A O 1
ATOM 708 N N . MET A 1 87 ? 21.034 4.939 -23.285 1.00 85.25 87 MET A N 1
ATOM 709 C CA . MET A 1 87 ? 21.476 4.590 -24.636 1.00 85.25 87 MET A CA 1
ATOM 710 C C . MET A 1 87 ? 21.253 5.757 -25.610 1.00 85.25 87 MET A C 1
ATOM 712 O O . MET A 1 87 ? 22.179 6.157 -26.306 1.00 85.25 87 MET A O 1
ATOM 716 N N . ALA A 1 88 ? 20.073 6.383 -25.592 1.00 85.12 88 ALA A N 1
ATOM 717 C CA . ALA A 1 88 ? 19.804 7.581 -26.389 1.00 85.12 88 ALA A CA 1
ATOM 718 C C . ALA A 1 88 ? 20.741 8.750 -26.032 1.00 85.12 88 ALA A C 1
ATOM 720 O O . ALA A 1 88 ? 21.166 9.487 -26.915 1.00 85.12 88 ALA A O 1
ATOM 721 N N . GLY A 1 89 ? 21.095 8.900 -24.754 1.00 85.56 89 GLY A N 1
ATOM 722 C CA . GLY A 1 89 ? 22.033 9.905 -24.267 1.00 85.56 89 GLY A CA 1
ATOM 723 C C . GLY A 1 89 ? 23.446 9.685 -24.798 1.00 85.56 89 GLY A C 1
ATOM 724 O O . GLY A 1 89 ? 24.031 10.622 -25.326 1.00 85.56 89 GLY A O 1
ATOM 725 N N . ILE A 1 90 ? 23.967 8.453 -24.732 1.00 81.00 90 ILE A N 1
ATOM 726 C CA . ILE A 1 90 ? 25.292 8.107 -25.277 1.00 81.00 90 ILE A CA 1
ATOM 727 C C . ILE A 1 90 ? 25.369 8.422 -26.774 1.00 81.00 90 ILE A C 1
ATOM 729 O O . ILE A 1 90 ? 26.319 9.068 -27.206 1.00 81.00 90 ILE A O 1
ATOM 733 N N . TYR A 1 91 ? 24.369 8.012 -27.558 1.00 75.94 91 TYR A N 1
ATOM 734 C CA . TYR A 1 91 ? 24.358 8.242 -29.009 1.00 75.94 91 TYR A CA 1
ATOM 735 C C . TYR A 1 91 ? 23.938 9.666 -29.403 1.00 75.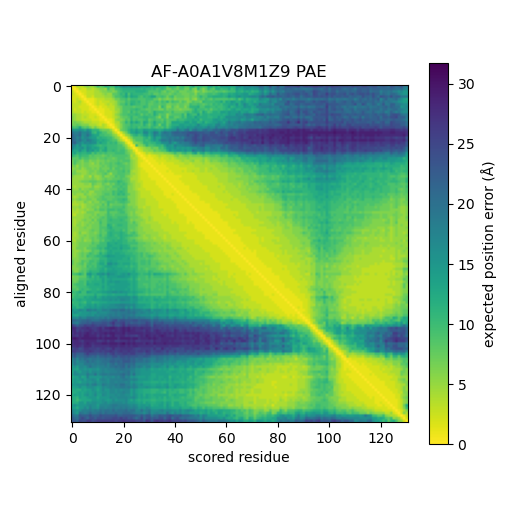94 91 TYR A C 1
ATOM 737 O O . TYR A 1 91 ? 24.156 10.077 -30.539 1.00 75.94 91 TYR A O 1
ATOM 745 N N . GLY A 1 92 ? 23.350 10.430 -28.480 1.00 72.69 92 GLY A N 1
ATOM 746 C CA . GLY A 1 92 ? 23.064 11.857 -28.639 1.00 72.69 92 GLY A CA 1
ATOM 747 C C . GLY A 1 92 ? 24.258 12.762 -28.321 1.00 72.69 92 GLY A C 1
ATOM 748 O O . GLY A 1 92 ? 24.196 13.965 -28.571 1.00 72.69 92 GLY A O 1
ATOM 749 N N . MET A 1 93 ? 25.346 12.216 -27.769 1.00 75.12 93 MET A N 1
ATOM 750 C CA . MET A 1 93 ? 26.593 12.953 -27.579 1.00 75.12 93 MET A CA 1
ATOM 751 C C . MET A 1 93 ? 27.364 13.029 -28.905 1.00 75.12 93 MET A C 1
ATOM 753 O O . MET A 1 93 ? 27.544 12.020 -29.581 1.00 75.12 93 MET A O 1
ATOM 757 N N . ASN A 1 94 ? 27.859 14.223 -29.259 1.00 60.56 94 ASN A N 1
ATOM 758 C CA . ASN A 1 94 ? 28.665 14.478 -30.464 1.00 60.56 94 ASN A CA 1
ATOM 759 C C . ASN A 1 94 ? 30.068 13.838 -30.368 1.00 60.56 94 ASN A C 1
ATOM 761 O O . ASN A 1 94 ? 31.075 14.541 -30.284 1.00 60.56 94 ASN A O 1
ATOM 765 N N . PHE A 1 95 ? 30.159 12.510 -30.339 1.00 60.06 95 PHE A N 1
ATOM 766 C CA . PHE A 1 95 ? 31.435 11.803 -30.416 1.00 60.06 95 PHE A CA 1
ATOM 767 C C . PHE A 1 95 ? 31.868 11.649 -31.879 1.00 60.06 95 PHE A C 1
ATOM 769 O O . PHE A 1 95 ? 31.250 10.930 -32.656 1.00 60.06 95 PHE A O 1
ATOM 776 N N . GLU A 1 96 ? 32.974 12.305 -32.234 1.00 55.75 96 GLU A N 1
ATOM 777 C CA . GLU A 1 96 ? 33.576 12.316 -33.579 1.00 55.75 96 GLU A CA 1
ATOM 778 C C . GLU A 1 96 ? 34.167 10.947 -33.996 1.00 55.75 96 GLU A C 1
ATOM 780 O O . GLU A 1 96 ? 34.377 10.687 -35.175 1.00 55.75 96 GLU A O 1
ATOM 785 N N . HIS A 1 97 ? 34.398 10.044 -33.032 1.00 52.06 97 HIS A N 1
ATOM 786 C CA . HIS A 1 97 ? 34.949 8.696 -33.230 1.00 52.06 97 HIS A CA 1
ATOM 787 C C . HIS A 1 97 ? 34.065 7.617 -32.572 1.00 52.06 97 HIS A C 1
ATOM 789 O O . HIS A 1 97 ? 34.490 6.938 -31.638 1.00 52.06 97 HIS A O 1
ATOM 795 N N . MET A 1 98 ? 32.829 7.434 -33.048 1.00 59.09 98 MET A N 1
ATOM 796 C CA . MET A 1 98 ? 32.077 6.198 -32.787 1.00 59.09 98 MET A CA 1
ATOM 797 C C . MET A 1 98 ? 32.262 5.226 -33.966 1.00 59.09 98 MET A C 1
ATOM 799 O O . MET A 1 98 ? 31.707 5.477 -35.036 1.00 59.09 98 MET A O 1
ATOM 803 N N . PRO A 1 99 ? 33.002 4.107 -33.816 1.00 53.22 99 PRO A N 1
ATOM 804 C CA . PRO A 1 99 ? 33.215 3.143 -34.904 1.00 53.22 99 PRO A CA 1
ATOM 805 C C . PRO A 1 99 ? 31.909 2.502 -35.419 1.00 53.22 99 PRO A C 1
ATOM 807 O O . PRO A 1 99 ? 31.854 2.044 -36.557 1.00 53.22 99 PRO A O 1
ATOM 810 N N . GLU A 1 100 ? 30.838 2.522 -34.621 1.00 54.75 100 GLU A N 1
ATOM 811 C CA . GLU A 1 100 ? 29.498 2.034 -34.983 1.00 54.75 100 GLU A CA 1
ATOM 812 C C . GLU A 1 100 ? 28.716 2.991 -35.903 1.00 54.75 100 GLU A C 1
ATOM 814 O O . GLU A 1 100 ? 27.776 2.562 -36.570 1.00 54.75 100 GLU A O 1
ATOM 819 N N . LEU A 1 101 ? 29.115 4.268 -35.995 1.00 53.53 101 LEU A N 1
ATOM 820 C CA . LEU A 1 101 ? 28.466 5.274 -36.849 1.00 53.53 101 LEU A CA 1
ATOM 821 C C . LEU A 1 101 ? 28.855 5.130 -38.333 1.00 53.53 101 LEU A C 1
ATOM 823 O O . LEU A 1 101 ? 28.167 5.639 -39.211 1.00 53.53 101 LEU A O 1
ATOM 827 N N . HIS A 1 102 ? 29.952 4.421 -38.620 1.00 54.59 102 HIS A N 1
ATOM 828 C CA . HIS A 1 102 ? 30.412 4.131 -39.983 1.00 54.59 102 HIS A CA 1
ATOM 829 C C . HIS A 1 102 ? 29.675 2.945 -40.631 1.00 54.59 102 HIS A C 1
ATOM 831 O O . HIS A 1 102 ? 29.840 2.693 -41.823 1.00 54.59 102 HIS A O 1
ATOM 837 N N . TYR A 1 103 ? 28.867 2.209 -39.859 1.00 60.53 103 TYR A N 1
ATOM 838 C CA . TYR A 1 103 ? 27.988 1.166 -40.378 1.00 60.53 103 TYR A CA 1
ATOM 839 C C . TYR A 1 103 ? 26.677 1.790 -40.862 1.00 60.53 103 TYR A C 1
ATOM 841 O O . TYR A 1 103 ? 25.923 2.353 -40.072 1.00 60.53 103 TYR A O 1
ATOM 849 N N . GLU A 1 104 ? 26.356 1.602 -42.142 1.00 62.03 104 GLU A N 1
ATOM 850 C CA . GLU A 1 104 ? 25.126 2.094 -42.792 1.00 62.03 104 GLU A CA 1
ATOM 851 C C . GLU A 1 104 ? 23.835 1.661 -42.057 1.00 62.03 104 GLU A C 1
ATOM 853 O O . GLU A 1 104 ? 22.812 2.342 -42.106 1.00 62.03 104 GLU A O 1
ATOM 858 N N . TYR A 1 105 ? 23.904 0.564 -41.291 1.00 68.88 105 TYR A N 1
ATOM 859 C CA . TYR A 1 105 ? 22.799 0.016 -40.498 1.00 68.88 105 TYR A CA 1
ATOM 860 C C . TYR A 1 105 ? 22.930 0.197 -38.973 1.00 68.88 105 TYR A C 1
ATOM 862 O O . TYR A 1 105 ? 22.073 -0.297 -38.238 1.00 68.88 105 TYR A O 1
ATOM 870 N N . GLY A 1 106 ? 23.951 0.901 -38.468 1.00 72.12 106 GLY A N 1
ATOM 871 C CA . GLY A 1 106 ? 24.198 1.047 -37.022 1.00 72.12 106 GLY A CA 1
ATOM 872 C C . GLY A 1 106 ? 23.022 1.678 -36.266 1.00 72.12 106 GLY A C 1
ATOM 873 O O . GLY A 1 106 ? 22.631 1.207 -35.198 1.00 72.12 106 GLY A O 1
ATOM 874 N N . TYR A 1 107 ? 22.366 2.665 -36.881 1.00 74.56 107 TYR A N 1
ATOM 875 C CA . TYR A 1 107 ? 21.155 3.297 -36.347 1.00 74.56 107 TYR A CA 1
ATOM 876 C C . TYR A 1 107 ? 19.976 2.314 -36.214 1.00 74.56 107 TYR A C 1
ATOM 878 O O . TYR A 1 107 ? 19.296 2.278 -35.187 1.00 74.56 107 TYR A O 1
ATOM 886 N N . TYR A 1 108 ? 19.758 1.466 -37.226 1.00 80.06 108 TYR A N 1
ATOM 887 C CA . TYR A 1 108 ? 18.699 0.453 -37.204 1.00 80.06 108 TYR A CA 1
ATOM 888 C C . TYR A 1 108 ? 18.981 -0.651 -36.179 1.00 80.06 108 TYR A C 1
ATOM 890 O O . TYR A 1 108 ? 18.059 -1.107 -35.500 1.00 80.06 108 TYR A O 1
ATOM 898 N N . PHE A 1 109 ? 20.247 -1.053 -36.027 1.00 82.50 109 PHE A N 1
ATOM 899 C CA . PHE A 1 109 ? 20.660 -2.025 -35.016 1.00 82.50 109 PHE A CA 1
ATOM 900 C C . PHE A 1 109 ? 20.402 -1.507 -33.597 1.00 82.50 109 PHE A C 1
ATOM 902 O O . PHE A 1 109 ? 19.814 -2.219 -32.782 1.00 82.50 109 PHE A O 1
ATOM 909 N N . LEU A 1 110 ? 20.751 -0.247 -33.322 1.00 82.06 110 LEU A N 1
ATOM 910 C CA . LEU A 1 110 ? 20.497 0.387 -32.031 1.00 82.06 110 LEU A CA 1
ATOM 911 C C . LEU A 1 110 ? 19.006 0.440 -31.694 1.00 82.06 110 LEU A C 1
ATOM 913 O O . LEU A 1 110 ? 18.604 0.013 -30.613 1.00 82.06 110 LEU A O 1
ATOM 917 N N . ILE A 1 111 ? 18.172 0.905 -32.627 1.00 83.25 111 ILE A N 1
ATOM 918 C CA . ILE A 1 111 ? 16.718 0.944 -32.419 1.00 83.25 111 ILE A CA 1
ATOM 919 C C . ILE A 1 111 ? 16.177 -0.466 -32.170 1.00 83.25 111 ILE A C 1
ATOM 921 O O . ILE A 1 111 ? 15.394 -0.672 -31.241 1.00 83.25 111 ILE A O 1
ATOM 925 N N . SER A 1 112 ? 16.624 -1.452 -32.952 1.00 87.31 112 SER A N 1
ATOM 926 C CA . SER A 1 112 ? 16.234 -2.848 -32.758 1.00 87.31 112 SER A CA 1
ATOM 927 C C . SER A 1 112 ? 16.634 -3.359 -31.371 1.00 87.31 112 SER A C 1
ATOM 929 O O . SER A 1 112 ? 15.852 -4.058 -30.729 1.00 87.31 112 SER A O 1
ATOM 931 N N . MET A 1 113 ? 17.819 -2.995 -30.879 1.00 87.19 113 MET A N 1
ATOM 932 C CA . MET A 1 113 ? 18.304 -3.383 -29.556 1.00 87.19 113 MET A CA 1
ATOM 933 C C . MET A 1 113 ? 17.525 -2.696 -28.425 1.00 87.19 113 MET A C 1
ATOM 935 O O . MET A 1 113 ? 17.174 -3.357 -27.448 1.00 87.19 113 MET A O 1
ATOM 939 N N . MET A 1 114 ? 17.169 -1.415 -28.570 1.00 88.56 114 MET A N 1
ATOM 940 C CA . MET A 1 114 ? 16.313 -0.696 -27.614 1.00 88.56 114 MET A CA 1
ATOM 941 C C . MET A 1 114 ? 14.912 -1.310 -27.528 1.00 88.56 114 MET A C 1
ATOM 943 O O . MET A 1 114 ? 14.392 -1.513 -26.429 1.00 88.56 114 MET A O 1
ATOM 947 N N . ILE A 1 115 ? 14.315 -1.649 -28.677 1.00 90.06 115 ILE A N 1
ATOM 948 C CA . ILE A 1 115 ? 13.005 -2.311 -28.744 1.00 90.06 115 ILE A CA 1
ATOM 949 C C . ILE A 1 115 ? 13.083 -3.703 -28.113 1.00 90.06 115 ILE A C 1
ATOM 951 O O . ILE A 1 115 ? 12.239 -4.047 -27.286 1.00 90.06 115 ILE A O 1
ATOM 955 N N . LEU A 1 116 ? 14.108 -4.490 -28.453 1.00 93.19 116 LEU A N 1
ATOM 956 C CA . LEU A 1 116 ? 14.321 -5.818 -27.879 1.00 93.19 116 LEU A CA 1
ATOM 957 C C . LEU A 1 116 ? 14.434 -5.743 -26.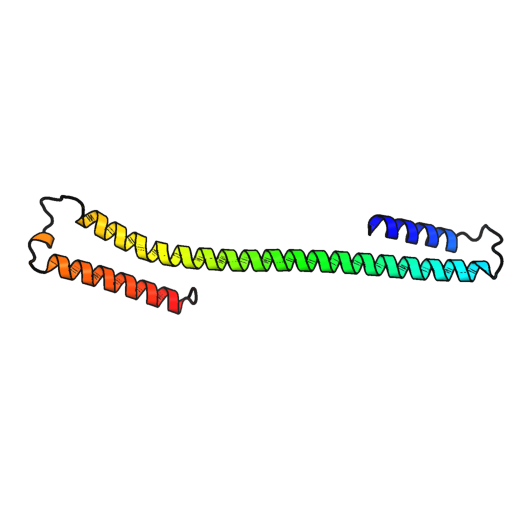349 1.00 93.19 116 LEU A C 1
ATOM 959 O O . LEU A 1 116 ? 13.778 -6.507 -25.643 1.00 93.19 116 LEU A O 1
ATOM 963 N N . LEU A 1 117 ? 15.221 -4.797 -25.835 1.00 91.19 117 LEU A N 1
ATOM 964 C CA . LEU A 1 117 ? 15.431 -4.602 -24.402 1.00 91.19 117 LEU A CA 1
ATOM 965 C C . LEU A 1 117 ? 14.133 -4.195 -23.692 1.00 91.19 117 LEU A C 1
ATOM 967 O O . LEU A 1 117 ? 13.803 -4.767 -22.652 1.00 91.19 117 LEU A O 1
ATOM 971 N N . ALA A 1 118 ? 13.349 -3.287 -24.280 1.00 89.25 118 ALA A N 1
ATOM 972 C CA . ALA A 1 118 ? 12.036 -2.914 -23.755 1.00 89.25 118 ALA A CA 1
ATOM 973 C C . ALA A 1 118 ? 11.076 -4.118 -23.695 1.00 89.25 118 ALA A C 1
ATOM 975 O O . ALA A 1 118 ? 10.414 -4.335 -22.678 1.00 89.25 118 ALA A O 1
ATOM 976 N N . VAL A 1 119 ? 11.033 -4.941 -24.748 1.00 91.25 119 VAL A N 1
ATOM 977 C CA . VAL A 1 119 ? 10.184 -6.143 -24.807 1.00 91.25 119 VAL A CA 1
ATOM 978 C C . VAL A 1 119 ? 10.623 -7.191 -23.780 1.00 91.25 119 VAL A C 1
ATOM 980 O O . VAL A 1 119 ? 9.774 -7.755 -23.089 1.00 91.25 119 VAL A O 1
ATOM 983 N N . ILE A 1 120 ? 11.929 -7.430 -23.627 1.00 91.75 120 ILE A N 1
ATOM 984 C CA . ILE A 1 120 ? 12.470 -8.359 -22.623 1.00 91.75 120 ILE A CA 1
ATOM 985 C C . ILE A 1 120 ? 12.060 -7.919 -21.216 1.00 91.75 120 ILE A C 1
ATOM 987 O O . ILE A 1 120 ? 11.539 -8.732 -20.449 1.00 91.75 120 ILE A O 1
ATOM 991 N N . LEU A 1 121 ? 12.238 -6.636 -20.886 1.00 88.38 121 LEU A N 1
ATOM 992 C CA . LEU A 1 121 ? 11.844 -6.098 -19.585 1.00 88.38 121 LEU A CA 1
ATOM 993 C C . LEU A 1 121 ? 10.335 -6.240 -19.355 1.00 88.38 121 LEU A C 1
ATOM 995 O O . LEU A 1 121 ? 9.932 -6.712 -18.293 1.00 88.38 121 LEU A O 1
ATOM 999 N N . LEU A 1 122 ? 9.496 -5.936 -20.351 1.00 87.69 122 LEU A N 1
ATOM 1000 C CA . LEU A 1 122 ? 8.042 -6.122 -20.254 1.00 87.69 122 LEU A CA 1
ATOM 1001 C C . LEU A 1 122 ? 7.645 -7.584 -19.994 1.00 87.69 122 LEU A C 1
ATOM 1003 O O . LEU A 1 122 ? 6.770 -7.850 -19.166 1.00 87.69 122 LEU A O 1
ATOM 1007 N N . ILE A 1 123 ? 8.293 -8.545 -20.659 1.00 89.38 123 ILE A N 1
ATOM 1008 C CA . ILE A 1 123 ? 8.039 -9.977 -20.441 1.00 89.38 123 ILE A CA 1
ATOM 1009 C C . ILE A 1 123 ? 8.442 -10.392 -19.022 1.00 89.38 123 ILE A C 1
ATOM 1011 O O . ILE A 1 123 ? 7.707 -11.141 -18.372 1.00 89.38 123 ILE A O 1
ATOM 1015 N N . ILE A 1 124 ? 9.583 -9.905 -18.527 1.00 87.38 124 ILE A N 1
ATOM 1016 C CA . ILE A 1 124 ? 10.038 -10.165 -17.156 1.00 87.38 124 ILE A CA 1
ATOM 1017 C C . ILE A 1 124 ? 9.022 -9.604 -16.154 1.00 87.38 124 ILE A C 1
ATOM 1019 O O . ILE A 1 124 ? 8.557 -10.348 -15.292 1.00 87.38 124 ILE A O 1
ATOM 1023 N N . PHE A 1 125 ? 8.595 -8.347 -16.305 1.00 86.06 125 PHE A N 1
ATOM 1024 C CA . PHE A 1 125 ? 7.606 -7.732 -15.412 1.00 86.06 125 PHE A CA 1
ATOM 1025 C C . PHE A 1 125 ? 6.265 -8.475 -15.402 1.00 86.06 125 PHE A C 1
ATOM 1027 O O . PHE A 1 125 ? 5.683 -8.675 -14.333 1.00 86.06 125 PHE A O 1
ATOM 1034 N N . ARG A 1 126 ? 5.820 -8.973 -16.564 1.00 84.25 126 ARG A N 1
ATOM 1035 C CA . ARG A 1 126 ? 4.621 -9.817 -16.678 1.00 84.25 126 ARG A CA 1
ATOM 1036 C C . ARG A 1 126 ? 4.790 -11.174 -15.986 1.00 84.25 126 ARG A C 1
ATOM 1038 O O . ARG A 1 126 ? 3.852 -11.673 -15.372 1.00 84.25 126 ARG A O 1
ATOM 1045 N N . LYS A 1 127 ? 5.974 -11.795 -16.058 1.00 80.38 127 LYS A N 1
ATOM 1046 C CA . LYS A 1 127 ? 6.247 -13.080 -15.381 1.00 80.38 127 LYS A CA 1
ATOM 1047 C C . LYS A 1 127 ? 6.337 -12.949 -13.864 1.00 80.38 127 LYS A C 1
ATOM 1049 O O . LYS A 1 127 ? 5.922 -13.858 -13.153 1.00 80.38 127 LYS A O 1
ATOM 1054 N N . VAL A 1 128 ? 6.854 -11.827 -13.373 1.00 79.38 128 VAL A N 1
ATOM 1055 C CA . VAL A 1 128 ? 7.033 -11.575 -11.935 1.00 79.38 128 VAL A CA 1
ATOM 1056 C C . VAL A 1 128 ? 5.705 -11.171 -11.255 1.00 79.38 128 VAL A C 1
ATOM 1058 O O . VAL A 1 128 ? 5.668 -10.988 -10.041 1.00 79.38 128 VAL A O 1
ATOM 1061 N N . LYS A 1 129 ? 4.581 -11.105 -11.996 1.00 68.56 129 LYS A N 1
ATOM 1062 C CA . LYS A 1 129 ? 3.247 -10.683 -11.506 1.00 68.56 129 LYS A CA 1
ATOM 1063 C C . LYS A 1 129 ? 3.252 -9.295 -10.855 1.00 68.56 129 LYS A C 1
ATOM 1065 O O . LYS A 1 129 ? 2.475 -9.013 -9.943 1.00 68.56 129 LYS A O 1
ATOM 1070 N N . TRP A 1 130 ? 4.183 -8.440 -11.269 1.00 63.59 130 TRP A N 1
ATOM 1071 C CA . TRP A 1 130 ? 4.157 -7.024 -10.896 1.00 63.59 130 TRP A CA 1
ATOM 1072 C C . TRP A 1 130 ? 3.192 -6.233 -11.787 1.00 63.59 130 TRP A C 1
ATOM 1074 O O . TRP A 1 130 ? 2.749 -5.161 -11.377 1.00 63.59 130 TRP A O 1
ATOM 1084 N N . LEU A 1 131 ? 2.843 -6.814 -12.942 1.00 54.56 131 LEU A N 1
ATOM 1085 C CA . LEU A 1 131 ? 1.720 -6.496 -13.822 1.00 54.56 131 LEU A CA 1
ATOM 1086 C C . LEU A 1 131 ? 0.757 -7.684 -13.908 1.00 54.56 131 LEU A C 1
ATOM 1088 O O . LEU A 1 131 ? 1.255 -8.836 -13.892 1.00 54.56 131 LEU A O 1
#

InterPro domains:
  IPR002523 Mg2+ transporter protein, CorA-like/Zinc transport protein ZntB [PF01544] (1-127)
  IPR045861 CorA, cytoplasmic domain [SSF143865] (1-64)
  IPR045863 CorA, transmembrane region [SSF144083] (67-128)